Protein AF-A0A0G4LCK2-F1 (afdb_monomer)

InterPro domains:
  IPR059073 tRNA (guanine(10)-N(2))-methyltransferase TRMT11, N-terminal domain [PF25904] (1-112)

Structure (mmCIF, N/CA/C/O backbone):
data_AF-A0A0G4LCK2-F1
#
_entry.id   AF-A0A0G4LCK2-F1
#
loop_
_atom_site.group_PDB
_atom_site.id
_atom_site.type_symbol
_atom_site.label_atom_id
_atom_site.label_alt_id
_atom_site.label_comp_id
_atom_site.label_asym_id
_atom_site.label_entity_id
_atom_site.label_seq_id
_atom_site.pdbx_PDB_ins_code
_atom_site.Cartn_x
_atom_site.Cartn_y
_atom_site.Cartn_z
_atom_site.occupancy
_atom_site.B_iso_or_equiv
_atom_site.auth_seq_id
_atom_site.auth_comp_id
_atom_site.auth_asym_id
_atom_site.auth_atom_id
_atom_site.pdbx_PDB_model_num
ATOM 1 N N . GLN A 1 1 ? -8.418 3.315 2.154 1.00 78.50 1 GLN A N 1
ATOM 2 C CA . GLN A 1 1 ? -6.995 3.588 2.446 1.00 78.50 1 GLN A CA 1
ATOM 3 C C . GLN A 1 1 ? -6.447 2.393 3.201 1.00 78.50 1 GLN A C 1
ATOM 5 O O . GLN A 1 1 ? -7.246 1.631 3.726 1.00 78.50 1 GLN A O 1
ATOM 10 N N . SER A 1 2 ? -5.140 2.182 3.209 1.00 92.06 2 SER A N 1
ATOM 11 C CA . SER A 1 2 ? -4.508 1.011 3.826 1.00 92.06 2 SER A CA 1
ATOM 12 C C . SER A 1 2 ? -3.107 1.378 4.283 1.00 92.06 2 SER A C 1
ATOM 14 O O . SER A 1 2 ? -2.428 2.145 3.602 1.00 92.06 2 SER A O 1
ATOM 16 N N . ILE A 1 3 ? -2.686 0.813 5.404 1.00 95.00 3 ILE A N 1
ATOM 17 C CA . ILE A 1 3 ? -1.367 1.001 5.994 1.00 95.00 3 ILE A CA 1
ATOM 18 C C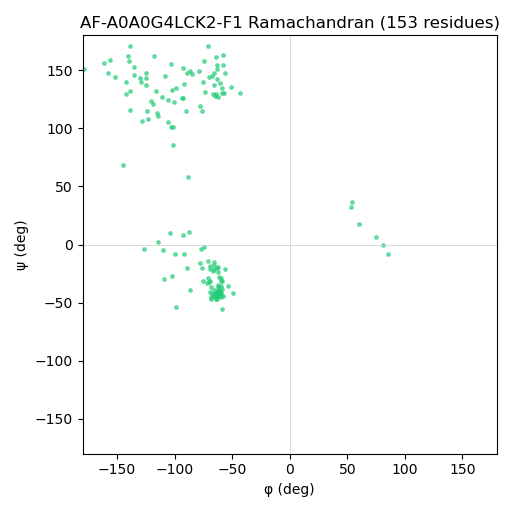 . ILE A 1 3 ? -0.505 -0.195 5.603 1.00 95.00 3 ILE A C 1
ATOM 20 O O . ILE A 1 3 ? -0.952 -1.342 5.677 1.00 95.00 3 ILE A O 1
ATOM 24 N N . HIS A 1 4 ? 0.720 0.091 5.178 1.00 97.44 4 HIS A N 1
ATOM 25 C CA . HIS A 1 4 ? 1.704 -0.913 4.805 1.00 97.44 4 HIS A CA 1
ATOM 26 C C . HIS A 1 4 ? 3.024 -0.630 5.519 1.00 97.44 4 HIS A C 1
ATOM 28 O O . HIS A 1 4 ? 3.413 0.527 5.681 1.00 97.44 4 HIS A O 1
ATOM 34 N N . GLU A 1 5 ? 3.715 -1.689 5.916 1.00 97.12 5 GLU A N 1
ATOM 35 C CA . GLU A 1 5 ? 5.123 -1.645 6.281 1.00 97.12 5 GLU A CA 1
ATOM 36 C C . GLU A 1 5 ? 5.958 -1.503 5.007 1.00 97.12 5 GLU A C 1
ATOM 38 O O . GLU A 1 5 ? 5.748 -2.241 4.042 1.00 97.12 5 GLU A O 1
ATOM 43 N N . LEU A 1 6 ? 6.905 -0.565 4.991 1.00 97.75 6 LEU A N 1
ATOM 44 C CA . LEU A 1 6 ? 7.755 -0.326 3.829 1.00 97.75 6 LEU A CA 1
ATOM 45 C C . LEU A 1 6 ? 8.838 -1.404 3.719 1.00 97.75 6 LEU A C 1
ATOM 47 O O . LEU A 1 6 ? 9.743 -1.467 4.548 1.00 97.75 6 LEU A O 1
ATOM 51 N N . TRP A 1 7 ? 8.768 -2.204 2.659 1.00 97.75 7 TRP A N 1
ATOM 52 C CA . TRP A 1 7 ? 9.726 -3.271 2.370 1.00 97.75 7 TRP A CA 1
ATOM 53 C C . TRP A 1 7 ? 10.733 -2.900 1.289 1.00 97.75 7 TRP A C 1
ATOM 55 O O . TRP A 1 7 ? 11.850 -3.403 1.299 1.00 97.75 7 TRP A O 1
ATOM 65 N N . GLY A 1 8 ? 10.363 -2.005 0.379 1.00 97.94 8 GLY A N 1
ATOM 66 C CA . GLY A 1 8 ? 11.252 -1.531 -0.671 1.00 97.94 8 GLY A CA 1
ATOM 67 C C . GLY A 1 8 ? 10.821 -0.182 -1.212 1.00 97.94 8 GLY A C 1
ATOM 68 O O . GLY A 1 8 ? 9.622 0.096 -1.282 1.00 97.94 8 GLY A O 1
ATOM 69 N N . TYR A 1 9 ? 11.788 0.633 -1.620 1.00 98.31 9 TYR A N 1
ATOM 70 C CA . TYR A 1 9 ? 11.554 1.913 -2.280 1.00 98.31 9 TYR A CA 1
ATOM 71 C C . TYR A 1 9 ? 12.582 2.158 -3.385 1.00 98.31 9 TYR A C 1
ATOM 73 O O . TYR A 1 9 ? 13.782 2.101 -3.137 1.00 98.31 9 TYR A O 1
ATOM 81 N N . ALA A 1 10 ? 12.111 2.501 -4.585 1.00 98.25 10 ALA A N 1
ATOM 82 C CA . ALA A 1 10 ? 12.970 2.962 -5.672 1.00 98.25 10 ALA A CA 1
ATOM 83 C C . ALA A 1 10 ? 12.457 4.292 -6.244 1.00 98.25 10 ALA A C 1
ATOM 85 O O . ALA A 1 10 ? 11.458 4.299 -6.971 1.00 98.25 10 ALA A O 1
ATOM 86 N N . PRO A 1 11 ? 13.125 5.426 -5.954 1.00 97.19 11 PRO A N 1
ATOM 87 C CA . PRO A 1 11 ? 12.768 6.730 -6.517 1.00 97.19 11 PRO A CA 1
ATOM 88 C C . PRO A 1 11 ? 13.103 6.864 -8.008 1.00 97.19 11 PRO A C 1
ATOM 90 O O . PRO A 1 11 ? 12.660 7.815 -8.638 1.00 97.19 11 PRO A O 1
ATOM 93 N N . SER A 1 12 ? 13.905 5.954 -8.561 1.00 96.56 12 SER A N 1
ATOM 94 C CA . SER A 1 12 ? 14.244 5.899 -9.987 1.00 96.56 12 SER A CA 1
ATOM 95 C C . SER A 1 12 ? 13.114 5.338 -10.850 1.00 96.56 12 SER A C 1
ATOM 97 O O . SER A 1 12 ? 13.119 5.533 -12.063 1.00 96.56 12 SER A O 1
ATOM 99 N N . GLY A 1 13 ? 12.175 4.604 -10.240 1.00 96.12 13 GLY A N 1
ATOM 100 C CA . GLY A 1 13 ? 11.156 3.850 -10.964 1.00 96.12 13 GLY A CA 1
ATOM 101 C C . GLY A 1 13 ? 11.662 2.567 -11.627 1.00 96.12 13 GLY A C 1
ATOM 102 O O . GLY A 1 13 ? 10.903 1.931 -12.355 1.00 96.12 13 GLY A O 1
ATOM 103 N N . LEU A 1 14 ? 12.917 2.174 -11.388 1.00 97.12 14 LEU A N 1
ATOM 104 C CA . LEU A 1 14 ? 13.515 0.976 -11.970 1.00 97.12 14 LEU A CA 1
ATOM 105 C C . LEU A 1 14 ? 13.331 -0.241 -11.060 1.00 97.12 14 LEU A C 1
ATOM 107 O O . LEU A 1 14 ? 13.511 -0.173 -9.842 1.00 97.12 14 LEU A O 1
ATOM 111 N N . TYR A 1 15 ? 12.998 -1.381 -11.669 1.00 96.62 15 TYR A N 1
ATOM 112 C CA . TYR A 1 15 ? 12.757 -2.618 -10.926 1.00 96.62 15 TYR A CA 1
ATOM 113 C C . TYR A 1 15 ? 14.024 -3.217 -10.306 1.00 96.62 15 TYR A C 1
ATOM 115 O O . TYR A 1 15 ? 13.972 -3.805 -9.230 1.00 96.62 15 TYR A O 1
ATOM 123 N N . GLU A 1 16 ? 15.180 -3.026 -10.935 1.00 97.31 16 GLU A N 1
ATOM 124 C CA . GLU A 1 16 ? 16.467 -3.439 -10.368 1.00 97.31 16 GLU A CA 1
ATOM 125 C C . GLU A 1 16 ? 16.762 -2.749 -9.028 1.00 97.31 16 GLU A C 1
ATOM 127 O O . GLU A 1 16 ? 17.153 -3.412 -8.064 1.00 97.31 16 GLU A O 1
ATOM 132 N N . ASP A 1 17 ? 16.463 -1.452 -8.930 1.00 97.81 17 ASP A N 1
ATOM 133 C CA . ASP A 1 17 ? 16.729 -0.653 -7.735 1.00 97.81 17 ASP A CA 1
ATOM 134 C C . ASP A 1 17 ? 15.832 -1.065 -6.566 1.00 97.81 17 ASP A C 1
ATOM 136 O O . ASP A 1 17 ? 16.302 -1.193 -5.434 1.00 97.81 17 ASP A O 1
ATOM 140 N N . ILE A 1 18 ? 14.546 -1.341 -6.821 1.00 98.00 18 ILE A N 1
ATOM 141 C CA . ILE A 1 18 ? 13.654 -1.823 -5.757 1.00 98.00 18 ILE A CA 1
ATOM 142 C C . ILE A 1 18 ? 14.055 -3.227 -5.308 1.00 98.00 18 ILE A C 1
ATOM 144 O O . ILE A 1 18 ? 13.997 -3.518 -4.117 1.00 98.00 18 ILE A O 1
ATOM 148 N N . HIS A 1 19 ? 14.506 -4.095 -6.217 1.00 98.12 19 HIS A N 1
ATOM 149 C CA . HIS A 1 19 ? 14.987 -5.419 -5.832 1.00 98.12 19 HIS A CA 1
ATOM 150 C C . HIS A 1 19 ? 16.228 -5.340 -4.938 1.00 98.12 19 HIS A C 1
ATOM 152 O O . HIS A 1 19 ? 16.323 -6.087 -3.959 1.00 98.12 19 HIS A O 1
ATOM 158 N N . ALA A 1 20 ? 17.146 -4.417 -5.236 1.00 98.12 20 ALA A N 1
ATOM 159 C CA . ALA A 1 20 ? 18.309 -4.150 -4.399 1.00 98.12 20 ALA A CA 1
ATOM 160 C C . ALA A 1 20 ? 17.911 -3.604 -3.013 1.00 98.12 20 ALA A C 1
ATOM 162 O O . ALA A 1 20 ? 18.378 -4.132 -2.001 1.00 98.12 20 ALA A O 1
ATOM 163 N N . ASP A 1 21 ? 17.005 -2.618 -2.949 1.00 98.25 21 ASP A N 1
ATOM 164 C CA . ASP A 1 21 ? 16.546 -2.042 -1.673 1.00 98.25 21 ASP A CA 1
ATOM 165 C C . ASP A 1 21 ? 15.793 -3.071 -0.815 1.00 98.25 21 ASP A C 1
ATOM 167 O O . ASP A 1 21 ? 16.047 -3.169 0.383 1.00 98.25 21 ASP A O 1
ATOM 171 N N . VAL A 1 22 ? 14.931 -3.901 -1.418 1.00 98.12 22 VAL A N 1
ATOM 172 C CA . VAL A 1 22 ? 14.189 -4.954 -0.697 1.00 98.12 22 VAL A CA 1
ATOM 173 C C . VAL A 1 22 ? 15.137 -5.943 -0.027 1.00 98.12 22 VAL A C 1
ATOM 175 O O . VAL A 1 22 ? 14.938 -6.271 1.146 1.00 98.12 22 VAL A O 1
ATOM 178 N N . ARG A 1 23 ? 16.175 -6.397 -0.744 1.00 97.31 23 ARG A N 1
ATOM 179 C CA . ARG A 1 23 ? 17.217 -7.268 -0.176 1.00 97.31 23 ARG A CA 1
ATOM 180 C C . ARG A 1 23 ? 17.901 -6.586 1.001 1.00 97.31 23 ARG A C 1
ATOM 182 O O . ARG A 1 23 ? 17.862 -7.101 2.111 1.00 97.31 23 ARG A O 1
ATOM 189 N N . ALA A 1 24 ? 18.433 -5.386 0.778 1.00 97.12 24 ALA A N 1
ATOM 190 C CA . ALA A 1 24 ? 19.181 -4.660 1.797 1.00 97.12 24 ALA A CA 1
ATOM 191 C C . ALA A 1 24 ? 18.349 -4.359 3.059 1.00 97.12 24 ALA A C 1
ATOM 193 O O . ALA A 1 24 ? 18.877 -4.383 4.170 1.00 97.12 24 ALA A O 1
ATOM 194 N N . ARG A 1 25 ? 17.052 -4.073 2.898 1.00 95.81 25 ARG A N 1
ATOM 195 C CA . ARG A 1 25 ? 16.164 -3.634 3.982 1.00 95.81 25 ARG A CA 1
ATOM 196 C C . ARG A 1 25 ? 15.531 -4.779 4.762 1.00 95.81 25 ARG A C 1
ATOM 198 O O . ARG A 1 25 ? 15.347 -4.648 5.969 1.00 95.81 25 ARG A O 1
ATOM 205 N N . THR A 1 26 ? 15.126 -5.851 4.081 1.00 96.62 26 THR A N 1
ATOM 206 C CA . THR A 1 26 ? 14.178 -6.826 4.654 1.00 96.62 26 THR A CA 1
ATOM 207 C C . THR A 1 26 ? 14.641 -8.270 4.628 1.00 96.62 26 THR A C 1
ATOM 209 O O . THR A 1 26 ? 13.949 -9.099 5.206 1.00 96.62 26 THR A O 1
ATOM 212 N N . GLU A 1 27 ? 15.800 -8.588 4.045 1.00 95.25 27 GLU A N 1
ATOM 213 C CA . GLU A 1 27 ? 16.331 -9.961 4.032 1.00 95.25 27 GLU A CA 1
ATOM 214 C C . GLU A 1 27 ? 16.333 -10.643 5.417 1.00 95.25 27 GLU A C 1
ATOM 216 O O . GLU A 1 27 ? 15.861 -11.779 5.507 1.00 95.25 27 GLU A O 1
ATOM 221 N N . PRO A 1 28 ? 16.701 -9.965 6.529 1.00 95.38 28 PRO A N 1
ATOM 222 C CA . PRO A 1 28 ? 16.617 -10.564 7.865 1.00 95.38 28 PRO A CA 1
ATOM 223 C C . PRO A 1 28 ? 15.197 -10.938 8.322 1.00 95.38 28 PRO A C 1
ATOM 225 O O . PRO A 1 28 ? 15.039 -11.720 9.256 1.00 95.38 28 PRO A O 1
ATOM 228 N N . LEU A 1 29 ? 14.160 -10.364 7.706 1.00 94.25 29 LEU A N 1
ATOM 229 C CA . LEU A 1 29 ? 12.757 -10.589 8.060 1.00 94.25 29 LEU A CA 1
ATOM 230 C C . LEU A 1 29 ? 12.140 -11.765 7.296 1.00 94.25 29 LEU A C 1
ATOM 232 O O . LEU A 1 29 ? 11.126 -12.301 7.737 1.00 94.25 29 LEU A O 1
ATOM 236 N N . TRP A 1 30 ? 12.711 -12.180 6.161 1.00 94.56 30 TRP A N 1
ATOM 237 C CA . TRP A 1 30 ? 12.058 -13.137 5.257 1.00 94.56 30 TRP A CA 1
ATOM 238 C C . TRP A 1 30 ? 11.816 -14.500 5.900 1.00 94.56 30 TRP A C 1
ATOM 240 O O . TRP A 1 30 ? 10.777 -15.112 5.656 1.00 94.56 30 TRP A O 1
ATOM 250 N N . SER A 1 31 ? 12.718 -14.952 6.778 1.00 93.12 31 SER A N 1
ATOM 251 C CA . SER A 1 31 ? 12.550 -16.211 7.512 1.00 93.12 31 SER A CA 1
ATOM 252 C C . SER A 1 31 ? 11.289 -16.228 8.376 1.00 93.12 31 SER A C 1
ATOM 254 O O . SER A 1 31 ? 10.676 -17.281 8.530 1.00 93.12 31 SER A O 1
ATOM 256 N N . SER A 1 32 ? 10.870 -15.071 8.898 1.00 94.19 32 SER A N 1
ATOM 257 C CA . SER A 1 32 ? 9.663 -14.939 9.724 1.00 94.19 32 SER A CA 1
ATOM 258 C C . SER A 1 32 ? 8.373 -15.143 8.930 1.00 94.19 32 SER A C 1
ATOM 260 O O . SER A 1 32 ? 7.349 -15.477 9.516 1.00 94.19 32 SER A O 1
ATOM 262 N N . TYR A 1 33 ? 8.428 -14.972 7.607 1.00 93.81 33 TYR A N 1
ATOM 263 C CA . TYR A 1 33 ? 7.278 -15.077 6.705 1.00 93.81 33 TYR A CA 1
ATOM 264 C C . TYR A 1 33 ? 7.391 -16.249 5.726 1.00 93.81 33 TYR A C 1
ATOM 266 O O . TYR A 1 33 ? 6.515 -16.444 4.887 1.00 93.81 33 TYR A O 1
ATOM 274 N N . ALA A 1 34 ? 8.456 -17.050 5.826 1.00 91.62 34 ALA A N 1
ATOM 275 C CA . ALA A 1 34 ? 8.797 -18.058 4.829 1.00 91.62 34 ALA A CA 1
ATOM 276 C C . ALA A 1 34 ? 7.693 -19.105 4.615 1.00 91.62 34 ALA A C 1
ATOM 278 O O . ALA A 1 34 ? 7.549 -19.601 3.503 1.00 91.62 34 ALA A O 1
ATOM 279 N N . THR A 1 35 ? 6.908 -19.446 5.641 1.00 94.75 35 THR A N 1
ATOM 280 C CA . THR A 1 35 ? 5.860 -20.483 5.570 1.00 94.75 35 THR A CA 1
ATOM 281 C C . THR A 1 35 ? 4.432 -19.936 5.624 1.00 94.75 35 THR A C 1
ATOM 283 O O . THR A 1 35 ? 3.487 -20.708 5.454 1.00 94.75 35 THR A O 1
ATOM 286 N N . CYS A 1 36 ? 4.260 -18.628 5.828 1.00 95.88 36 CYS A N 1
ATOM 287 C CA . CYS A 1 36 ? 2.954 -17.973 5.872 1.00 95.88 36 CYS A CA 1
ATOM 288 C C . CYS A 1 36 ? 2.245 -18.087 4.523 1.00 95.88 36 CYS A C 1
ATOM 290 O O . CYS A 1 36 ? 2.877 -17.968 3.471 1.00 95.88 36 CYS A O 1
ATOM 292 N N . SER A 1 37 ? 0.925 -18.275 4.530 1.00 97.44 37 SER A N 1
ATOM 293 C CA . SER A 1 37 ? 0.169 -18.136 3.291 1.00 97.44 37 SER A CA 1
ATOM 294 C C . SER A 1 37 ? 0.218 -16.685 2.821 1.00 97.44 37 SER A C 1
ATOM 296 O O . SER A 1 37 ? 0.106 -15.757 3.624 1.00 97.44 37 SER A O 1
ATOM 298 N N . PHE A 1 38 ? 0.413 -16.469 1.523 1.00 97.44 38 PHE A N 1
ATOM 299 C CA . PHE A 1 38 ? 0.636 -15.122 1.013 1.00 97.44 38 PHE A CA 1
ATOM 300 C C . PHE A 1 38 ? -0.065 -14.863 -0.313 1.00 97.44 38 PHE A C 1
ATOM 302 O O . PHE A 1 38 ? -0.439 -15.779 -1.050 1.00 97.44 38 PHE A O 1
ATOM 309 N N . LYS A 1 39 ? -0.214 -13.580 -0.637 1.00 97.00 39 LYS A N 1
ATOM 310 C CA . LYS A 1 39 ? -0.504 -13.128 -1.999 1.00 97.00 39 LYS A CA 1
ATOM 311 C C . LYS A 1 39 ? 0.277 -11.870 -2.325 1.00 97.00 39 LYS A C 1
ATOM 313 O O . LYS A 1 39 ? 0.630 -11.095 -1.436 1.00 97.00 39 LYS A O 1
ATOM 318 N N . PHE A 1 40 ? 0.458 -11.647 -3.619 1.00 97.19 40 PHE A N 1
ATOM 319 C CA . PHE A 1 40 ? 0.938 -10.382 -4.145 1.00 97.19 40 PHE A CA 1
ATOM 320 C C . PHE A 1 40 ? -0.181 -9.629 -4.858 1.00 97.19 40 PHE A C 1
ATOM 322 O O . PHE A 1 40 ? -1.040 -10.222 -5.514 1.00 97.19 40 PHE A O 1
ATOM 329 N N . ILE A 1 41 ? -0.149 -8.308 -4.737 1.00 96.75 41 ILE A N 1
ATOM 330 C CA . ILE A 1 41 ? -1.018 -7.373 -5.442 1.00 96.75 41 ILE A CA 1
ATOM 331 C C . ILE A 1 41 ? -0.130 -6.372 -6.177 1.00 96.75 41 ILE A C 1
ATOM 333 O O . ILE A 1 41 ? 0.907 -5.960 -5.668 1.00 96.75 41 ILE A O 1
ATOM 337 N N . VAL A 1 42 ? -0.551 -5.968 -7.373 1.00 97.62 42 VAL A N 1
ATOM 338 C CA . VAL A 1 42 ? 0.084 -4.884 -8.127 1.00 97.62 42 VAL A CA 1
ATOM 339 C C . VAL A 1 42 ? -0.913 -3.741 -8.250 1.00 97.62 42 VAL A C 1
ATOM 341 O O . VAL A 1 42 ? -1.937 -3.883 -8.933 1.00 97.62 42 VAL A O 1
ATOM 344 N N . ASP A 1 43 ? -0.598 -2.625 -7.600 1.00 96.94 43 ASP A N 1
ATOM 345 C CA . ASP A 1 43 ? -1.327 -1.364 -7.680 1.00 96.94 43 ASP A CA 1
ATOM 346 C C . ASP A 1 43 ? -0.551 -0.388 -8.573 1.00 96.94 43 ASP A C 1
ATOM 348 O O . ASP A 1 43 ? 0.458 0.189 -8.172 1.00 96.94 43 ASP A O 1
ATOM 352 N N . ALA A 1 44 ? -1.002 -0.257 -9.820 1.00 96.12 44 ALA A N 1
ATOM 353 C CA . ALA A 1 44 ? -0.368 0.579 -10.830 1.00 96.12 44 ALA A CA 1
ATOM 354 C C . ALA A 1 44 ? -1.134 1.900 -10.972 1.00 96.12 44 ALA A C 1
ATOM 356 O O . ALA A 1 44 ? -2.023 2.035 -11.816 1.00 96.12 44 ALA A O 1
ATOM 357 N N . PHE A 1 45 ? -0.816 2.880 -10.128 1.00 95.38 45 PHE A N 1
ATOM 358 C CA . PHE A 1 45 ? -1.505 4.166 -10.117 1.00 95.38 45 PHE A CA 1
ATOM 359 C C . PHE A 1 45 ? -1.288 4.909 -11.439 1.00 95.38 45 PHE A C 1
ATOM 361 O O . PHE A 1 45 ? -0.157 5.049 -11.888 1.00 95.38 45 PHE A O 1
ATOM 368 N N . GLN A 1 46 ? -2.374 5.388 -12.059 1.00 93.69 46 GLN A N 1
ATOM 369 C CA . GLN A 1 46 ? -2.391 6.033 -13.388 1.00 93.69 46 GLN A CA 1
ATOM 370 C C . GLN A 1 46 ? -1.897 5.166 -14.554 1.00 93.69 46 GLN A C 1
ATOM 372 O O . GLN A 1 46 ? -1.621 5.670 -15.645 1.00 93.69 46 GLN A O 1
ATOM 377 N N . HIS A 1 47 ? -1.843 3.852 -14.359 1.00 93.06 47 HIS A N 1
ATOM 378 C CA . HIS A 1 47 ? -1.471 2.910 -15.397 1.00 93.06 47 HIS A CA 1
ATOM 379 C C . HIS A 1 47 ? -2.358 1.667 -15.347 1.00 93.06 47 HIS A C 1
ATOM 381 O O . HIS A 1 47 ? -3.188 1.479 -14.460 1.00 93.06 47 HIS A O 1
ATOM 387 N N . THR A 1 48 ? -2.251 0.813 -16.356 1.00 91.38 48 THR A N 1
ATOM 388 C CA . THR A 1 48 ? -2.960 -0.463 -16.374 1.00 91.38 48 THR A CA 1
ATOM 389 C C . THR A 1 48 ? -2.019 -1.511 -16.915 1.00 91.38 48 THR A C 1
ATOM 391 O O . THR A 1 48 ? -1.614 -1.446 -18.068 1.00 91.38 48 THR A O 1
ATOM 394 N N . ARG A 1 49 ? -1.696 -2.480 -16.062 1.00 92.94 49 ARG A N 1
ATOM 395 C CA . ARG A 1 49 ? -0.994 -3.699 -16.451 1.00 92.94 49 ARG A CA 1
ATOM 396 C C . ARG A 1 49 ? -1.998 -4.746 -16.922 1.00 92.94 49 ARG A C 1
ATOM 398 O O . ARG A 1 49 ? -3.126 -4.805 -16.421 1.00 92.94 49 ARG A O 1
ATOM 405 N N . THR A 1 50 ? -1.585 -5.595 -17.845 1.00 95.56 50 THR A N 1
ATOM 406 C CA . THR A 1 50 ? -2.262 -6.854 -18.172 1.00 95.56 50 THR A CA 1
ATOM 407 C C . THR A 1 50 ? -2.081 -7.872 -17.041 1.00 95.56 50 THR A C 1
ATOM 409 O O . THR A 1 50 ? -1.336 -7.639 -16.086 1.00 95.56 50 THR A O 1
ATOM 412 N N . MET A 1 51 ? -2.794 -9.000 -17.100 1.00 94.62 51 MET A N 1
ATOM 413 C CA . MET A 1 51 ? -2.600 -10.070 -16.115 1.00 94.62 51 MET A CA 1
ATOM 414 C C . MET A 1 51 ? -1.202 -10.690 -16.236 1.00 94.62 51 MET A C 1
ATOM 416 O O . MET A 1 51 ? -0.535 -10.880 -15.224 1.00 94.62 51 MET A O 1
ATOM 420 N N . ASP A 1 52 ? -0.736 -10.930 -17.462 1.00 97.00 52 ASP A N 1
ATOM 421 C CA . ASP A 1 52 ? 0.569 -11.547 -17.711 1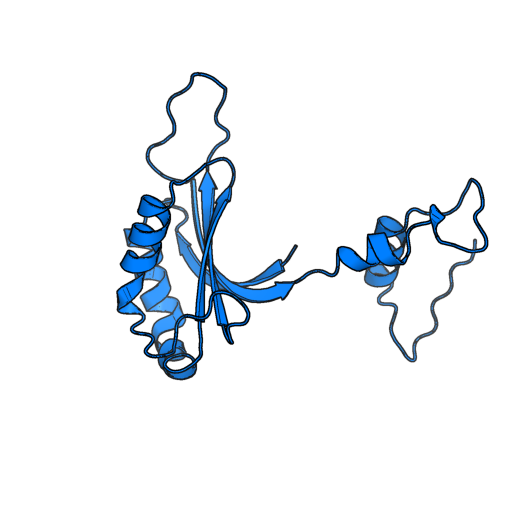.00 97.00 52 ASP A CA 1
ATOM 422 C C . ASP A 1 52 ? 1.715 -10.672 -17.196 1.00 97.00 52 ASP A C 1
ATOM 424 O O . ASP A 1 52 ? 2.602 -11.168 -16.504 1.00 97.00 52 ASP A O 1
ATOM 428 N N . GLU A 1 53 ? 1.658 -9.356 -17.431 1.00 95.38 53 GLU A N 1
ATOM 429 C CA . GLU A 1 53 ? 2.640 -8.414 -16.878 1.00 95.38 53 GLU A CA 1
ATOM 430 C C . GLU A 1 53 ? 2.630 -8.410 -15.347 1.00 95.38 53 GLU A C 1
ATOM 432 O O . GLU A 1 53 ? 3.691 -8.372 -14.727 1.00 95.38 53 GLU A O 1
ATOM 437 N N . ARG A 1 54 ? 1.447 -8.483 -14.717 1.00 96.31 54 ARG A N 1
ATOM 438 C CA . ARG A 1 54 ? 1.352 -8.584 -13.253 1.00 96.31 54 ARG A CA 1
ATOM 439 C C . ARG A 1 54 ? 2.016 -9.855 -12.741 1.00 96.31 54 ARG A C 1
ATOM 441 O O . ARG A 1 54 ? 2.745 -9.794 -11.759 1.00 96.31 54 ARG A O 1
ATOM 448 N N . VAL A 1 55 ? 1.783 -10.991 -13.394 1.00 95.94 55 VAL A N 1
ATOM 449 C CA . VAL A 1 55 ? 2.385 -12.274 -13.004 1.00 95.94 55 VAL A CA 1
ATOM 450 C C . VAL A 1 55 ? 3.902 -12.242 -13.182 1.00 95.94 55 VAL A C 1
ATOM 452 O O . VAL A 1 55 ? 4.626 -12.640 -12.274 1.00 95.94 55 VAL A O 1
ATOM 455 N N . GLN A 1 56 ? 4.396 -11.731 -14.312 1.00 96.81 56 GLN A N 1
ATOM 456 C CA . GLN A 1 56 ? 5.833 -11.569 -14.558 1.00 96.81 56 GLN A CA 1
ATOM 457 C C . GLN A 1 56 ? 6.491 -10.693 -13.495 1.00 96.81 56 GLN A C 1
ATOM 459 O O . GLN A 1 56 ? 7.539 -11.049 -12.959 1.00 96.81 56 GLN A O 1
ATOM 464 N N . LEU A 1 57 ? 5.835 -9.586 -13.157 1.00 96.38 57 LEU A N 1
ATOM 465 C CA . LEU A 1 57 ? 6.290 -8.680 -12.124 1.00 96.38 57 LEU A CA 1
ATOM 466 C C . LEU A 1 57 ? 6.327 -9.354 -10.747 1.00 96.38 57 LEU A C 1
ATOM 468 O O . LEU A 1 57 ? 7.325 -9.269 -10.048 1.00 96.38 57 LEU A O 1
ATOM 472 N N . ILE A 1 58 ? 5.278 -10.076 -10.360 1.00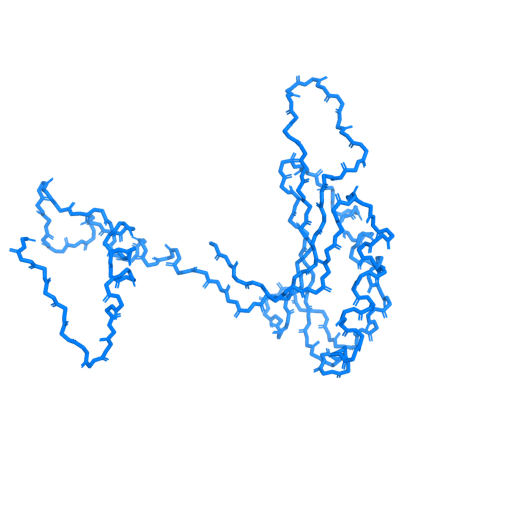 96.19 58 ILE A N 1
ATOM 473 C CA . ILE A 1 58 ? 5.267 -10.819 -9.091 1.00 96.19 58 ILE A CA 1
ATOM 474 C C . ILE A 1 58 ? 6.406 -11.850 -9.060 1.00 96.19 58 ILE A C 1
ATOM 476 O O . ILE A 1 58 ? 7.123 -11.957 -8.066 1.00 96.19 58 ILE A O 1
ATOM 480 N N . ASN A 1 59 ? 6.627 -12.559 -10.167 1.00 96.38 59 ASN A N 1
ATOM 481 C CA . ASN A 1 59 ? 7.687 -13.560 -10.279 1.00 96.38 59 ASN A CA 1
ATOM 482 C C . ASN A 1 59 ? 9.102 -12.961 -10.229 1.00 96.38 59 ASN A C 1
ATOM 484 O O . ASN A 1 59 ? 10.041 -13.668 -9.848 1.00 96.38 59 ASN A O 1
ATOM 488 N N . SER A 1 60 ? 9.287 -11.673 -10.546 1.00 97.25 60 SER A N 1
ATOM 489 C CA . SER A 1 60 ? 10.595 -11.019 -10.399 1.00 97.25 60 SER A CA 1
ATOM 490 C C . SER A 1 60 ? 11.033 -10.914 -8.929 1.00 97.25 60 SER A C 1
ATOM 492 O O . SER A 1 60 ? 12.229 -10.872 -8.647 1.00 97.25 60 SER A O 1
ATOM 494 N N . PHE A 1 61 ? 10.089 -10.995 -7.981 1.00 96.69 61 PHE A N 1
ATOM 495 C CA . PHE A 1 61 ? 10.343 -11.076 -6.535 1.00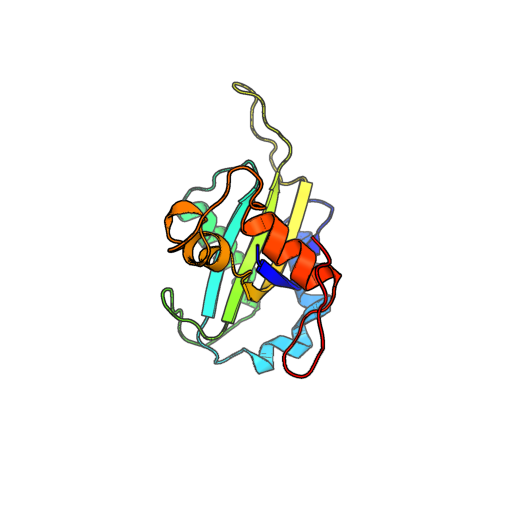 96.69 61 PHE A CA 1
ATOM 496 C C . PHE A 1 61 ? 10.549 -12.511 -6.013 1.00 96.69 61 PHE A C 1
ATOM 498 O O . PHE A 1 61 ? 10.612 -12.725 -4.804 1.00 96.69 61 PHE A O 1
ATOM 505 N N . SER A 1 62 ? 10.700 -13.510 -6.890 1.00 94.56 62 SER A N 1
ATOM 506 C CA . SER A 1 62 ? 10.886 -14.926 -6.508 1.00 94.56 62 SER A CA 1
ATOM 507 C C . SER A 1 62 ? 12.073 -15.186 -5.573 1.00 94.56 62 SER A C 1
ATOM 509 O O . SER A 1 62 ? 12.083 -16.177 -4.845 1.00 94.56 62 SER A O 1
ATOM 511 N N . TYR A 1 63 ? 13.045 -14.274 -5.524 1.00 95.38 63 TYR A N 1
ATOM 512 C CA . TYR A 1 63 ? 14.176 -14.345 -4.603 1.00 95.38 63 TYR A CA 1
ATOM 513 C C . TYR A 1 63 ? 13.809 -14.204 -3.120 1.00 95.38 63 TYR A C 1
ATOM 515 O O . TYR A 1 63 ? 14.647 -14.522 -2.283 1.00 95.38 63 TYR A O 1
ATOM 523 N N . LEU A 1 64 ? 12.596 -13.741 -2.791 1.00 94.38 64 LEU A N 1
ATOM 524 C CA . LEU A 1 64 ? 12.065 -13.784 -1.422 1.00 94.38 64 LEU A CA 1
ATOM 525 C C . LEU A 1 64 ? 11.925 -15.230 -0.920 1.00 94.38 64 LEU A C 1
ATOM 527 O O . LEU A 1 64 ? 11.934 -15.471 0.284 1.00 94.38 64 LEU A O 1
ATOM 531 N N . ALA A 1 65 ? 11.807 -16.187 -1.851 1.00 92.75 65 ALA A N 1
ATOM 532 C CA . ALA A 1 65 ? 11.799 -17.623 -1.597 1.00 92.75 65 ALA A CA 1
ATOM 533 C C . ALA A 1 65 ? 10.766 -18.081 -0.549 1.00 92.75 65 ALA A C 1
ATOM 535 O O . ALA A 1 65 ? 10.989 -19.067 0.156 1.00 92.75 65 ALA A O 1
ATOM 536 N N . PHE A 1 66 ? 9.618 -17.401 -0.464 1.00 94.69 66 PHE A N 1
ATOM 537 C CA . PHE A 1 66 ? 8.508 -17.829 0.384 1.00 94.69 66 PHE A CA 1
ATOM 538 C C . PHE A 1 66 ? 7.977 -19.193 -0.079 1.00 94.69 66 PHE A C 1
ATOM 540 O O . PHE A 1 66 ? 7.664 -19.394 -1.250 1.00 94.69 66 PHE A O 1
ATOM 547 N N . GLN A 1 67 ? 7.898 -20.130 0.862 1.00 94.19 67 GLN A N 1
ATOM 548 C CA . GLN A 1 67 ? 7.464 -21.519 0.684 1.00 94.19 67 GLN A CA 1
ATOM 549 C C . GLN A 1 67 ? 6.009 -21.746 1.110 1.00 94.19 67 GLN A C 1
ATOM 551 O O . GLN A 1 67 ? 5.462 -22.831 0.914 1.00 94.19 67 GLN A O 1
ATOM 556 N N . GLY A 1 68 ? 5.383 -20.749 1.734 1.00 93.81 68 GLY A N 1
ATOM 557 C CA . GLY A 1 68 ? 3.979 -20.815 2.106 1.00 93.81 68 GLY A CA 1
ATOM 558 C C . GLY A 1 68 ? 3.051 -20.906 0.894 1.00 93.81 68 GLY A C 1
ATOM 559 O O . GLY A 1 68 ? 3.416 -20.607 -0.243 1.00 93.81 68 GLY A O 1
ATOM 560 N N . ARG A 1 69 ? 1.815 -21.351 1.127 1.00 96.31 69 ARG A N 1
ATOM 561 C CA . ARG A 1 69 ? 0.833 -21.500 0.046 1.00 96.31 69 ARG A CA 1
ATOM 562 C C . ARG A 1 69 ? 0.374 -20.133 -0.475 1.00 96.31 69 ARG A C 1
ATOM 564 O O . ARG A 1 69 ? 0.153 -19.213 0.309 1.00 96.31 69 ARG A O 1
ATOM 571 N N . ILE A 1 70 ? 0.121 -20.028 -1.776 1.00 95.94 70 ILE A N 1
ATOM 572 C CA . ILE A 1 70 ? -0.514 -18.833 -2.344 1.00 95.94 70 ILE A CA 1
ATOM 573 C C . ILE A 1 70 ? -2.019 -18.888 -2.050 1.00 95.94 70 ILE A C 1
ATOM 575 O O . ILE A 1 70 ? -2.702 -19.813 -2.491 1.00 95.94 70 ILE A O 1
ATOM 579 N N . ASP A 1 71 ? -2.544 -17.904 -1.316 1.00 96.81 71 ASP A N 1
ATOM 580 C CA . ASP A 1 71 ? -3.973 -17.789 -0.994 1.00 96.81 71 ASP A CA 1
ATOM 581 C C . ASP A 1 71 ? -4.531 -16.444 -1.472 1.00 96.81 71 ASP A C 1
ATOM 583 O O . ASP A 1 71 ? -4.270 -15.382 -0.911 1.00 96.81 71 ASP A O 1
ATOM 587 N N . MET A 1 72 ? -5.344 -16.482 -2.527 1.00 94.50 72 MET A N 1
ATOM 588 C CA . MET A 1 72 ? -5.906 -15.267 -3.122 1.00 94.50 72 MET A CA 1
ATOM 589 C C . MET A 1 72 ? -7.085 -14.688 -2.328 1.00 94.50 72 MET A C 1
ATOM 591 O O . MET A 1 72 ? -7.455 -13.529 -2.544 1.00 94.50 72 MET A O 1
ATOM 595 N N . ARG A 1 73 ? -7.685 -15.466 -1.417 1.00 94.75 73 ARG A N 1
ATOM 596 C CA . ARG A 1 73 ? -8.909 -15.088 -0.702 1.00 94.75 73 ARG A CA 1
ATOM 597 C C . ARG A 1 73 ? -8.606 -14.540 0.687 1.00 94.75 73 ARG A C 1
ATOM 599 O O . ARG A 1 73 ? -9.068 -13.445 1.001 1.00 94.75 73 ARG A O 1
ATOM 606 N N . ALA A 1 74 ? -7.861 -15.288 1.493 1.00 94.38 74 ALA A N 1
ATOM 607 C CA . ALA A 1 74 ? -7.582 -14.956 2.889 1.00 94.38 74 ALA A CA 1
ATOM 608 C C . ALA A 1 74 ? -6.158 -15.396 3.282 1.00 94.38 74 ALA A C 1
ATOM 610 O O . ALA A 1 74 ? -6.010 -16.344 4.049 1.00 94.38 74 ALA A O 1
ATOM 611 N N . PRO A 1 75 ? -5.120 -14.747 2.726 1.00 96.94 75 PRO A N 1
ATOM 612 C CA . PRO A 1 75 ? -3.740 -15.030 3.099 1.00 96.94 75 PRO A CA 1
ATOM 613 C C . PRO A 1 75 ? -3.404 -14.454 4.476 1.00 96.94 75 PRO A C 1
ATOM 615 O O . PRO A 1 75 ? -4.010 -13.468 4.901 1.00 96.94 75 PRO A O 1
ATOM 618 N N . ASP A 1 76 ? -2.378 -15.017 5.106 1.00 97.00 76 ASP A N 1
ATOM 619 C CA . ASP A 1 76 ? -1.777 -14.463 6.322 1.00 97.00 76 ASP A CA 1
ATOM 620 C C . ASP A 1 76 ? -1.071 -13.135 6.015 1.00 97.00 76 ASP A C 1
ATOM 622 O O . ASP A 1 76 ? -1.230 -12.160 6.744 1.00 97.00 76 ASP A O 1
ATOM 626 N N . GLU A 1 77 ? -0.345 -13.072 4.893 1.00 97.25 77 GLU A N 1
ATOM 627 C CA . GLU A 1 77 ? 0.401 -11.883 4.478 1.0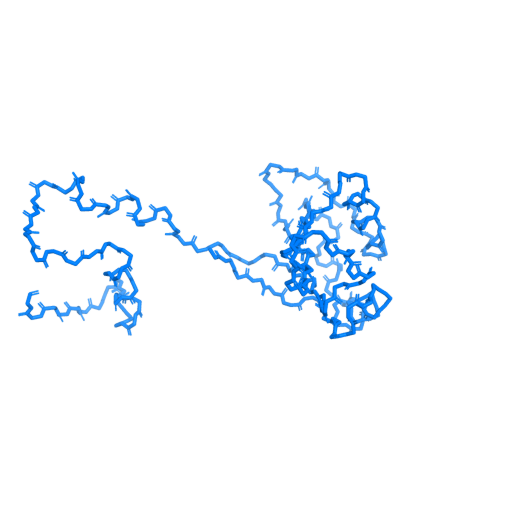0 97.25 77 GLU A CA 1
ATOM 628 C C . GLU A 1 77 ? 0.011 -11.416 3.071 1.00 97.25 77 GLU A C 1
ATOM 630 O O . GLU A 1 77 ? -0.132 -12.191 2.121 1.00 97.25 77 GLU A O 1
ATOM 635 N N . THR A 1 78 ? -0.148 -10.103 2.910 1.00 97.75 78 THR A N 1
ATOM 636 C CA . THR A 1 78 ? -0.372 -9.480 1.599 1.00 97.75 78 THR A CA 1
ATOM 637 C C . THR A 1 78 ? 0.762 -8.522 1.295 1.00 97.75 78 THR A C 1
ATOM 639 O O . THR A 1 78 ? 0.972 -7.551 2.020 1.00 97.75 78 THR A O 1
ATOM 642 N N . PHE A 1 79 ? 1.455 -8.768 0.190 1.00 97.69 79 PHE A N 1
ATOM 643 C CA . PHE A 1 79 ? 2.479 -7.875 -0.333 1.00 97.69 79 PHE A CA 1
ATOM 644 C C . PHE A 1 79 ? 1.910 -7.088 -1.508 1.00 97.69 79 PHE A C 1
ATOM 646 O O . PHE A 1 79 ? 1.291 -7.656 -2.406 1.00 97.69 79 PHE A O 1
ATOM 653 N N . THR A 1 80 ? 2.119 -5.778 -1.518 1.00 98.12 80 THR A N 1
ATOM 654 C CA . THR A 1 80 ? 1.629 -4.895 -2.573 1.00 98.12 80 THR A CA 1
ATOM 655 C C . THR A 1 80 ? 2.801 -4.183 -3.227 1.00 98.12 80 THR A C 1
ATOM 657 O O . THR A 1 80 ? 3.581 -3.507 -2.555 1.00 98.12 80 THR A O 1
ATOM 660 N N . ILE A 1 81 ? 2.911 -4.338 -4.543 1.00 98.31 81 ILE A N 1
ATOM 661 C CA . ILE A 1 81 ? 3.822 -3.580 -5.393 1.00 98.31 81 ILE A CA 1
ATOM 662 C C . ILE A 1 81 ? 3.056 -2.346 -5.861 1.00 98.31 81 ILE A C 1
ATOM 664 O O . ILE A 1 81 ? 2.057 -2.469 -6.571 1.00 98.31 81 ILE A O 1
ATOM 668 N N . PHE A 1 82 ? 3.512 -1.172 -5.444 1.00 98.25 82 PHE A N 1
ATOM 669 C CA . PHE A 1 82 ? 2.946 0.106 -5.850 1.00 98.25 82 PHE A CA 1
ATOM 670 C C . PHE A 1 82 ? 3.805 0.720 -6.947 1.00 98.25 82 PHE A C 1
ATOM 672 O O . PHE A 1 82 ? 4.989 0.988 -6.734 1.00 98.25 82 PHE A O 1
ATOM 679 N N . GLU A 1 83 ? 3.192 0.994 -8.094 1.00 97.75 83 GLU A N 1
ATOM 680 C CA . GLU A 1 83 ? 3.780 1.811 -9.149 1.00 97.75 83 GLU A CA 1
ATOM 681 C C . GLU A 1 83 ? 3.099 3.182 -9.161 1.00 97.75 83 GLU A C 1
ATOM 683 O O . GLU A 1 83 ? 1.880 3.269 -9.304 1.00 97.75 83 GLU A O 1
ATOM 688 N N . ASP A 1 84 ? 3.875 4.258 -9.045 1.00 97.12 84 ASP A N 1
ATOM 689 C CA . ASP A 1 84 ? 3.373 5.623 -9.219 1.00 97.12 84 ASP A CA 1
ATOM 690 C C . ASP A 1 84 ? 3.767 6.135 -10.603 1.00 97.12 84 ASP A C 1
ATOM 692 O O . ASP A 1 84 ? 4.919 6.516 -10.832 1.00 97.12 84 ASP A O 1
ATOM 696 N N . TRP A 1 85 ? 2.825 6.113 -11.544 1.00 96.19 85 TRP A N 1
ATOM 697 C CA . TRP A 1 85 ? 3.060 6.582 -12.903 1.00 96.19 85 TRP A CA 1
ATOM 698 C C . TRP A 1 85 ? 2.754 8.073 -13.055 1.00 96.19 85 TRP A C 1
ATOM 700 O O . TRP A 1 85 ? 1.843 8.605 -12.410 1.00 96.19 85 TRP A O 1
ATOM 710 N N . PRO A 1 86 ? 3.485 8.779 -13.938 1.00 93.56 86 PRO A N 1
ATOM 711 C CA . PRO A 1 86 ? 3.136 10.150 -14.263 1.00 93.56 86 PRO A CA 1
ATOM 712 C C . PRO A 1 86 ? 1.761 10.204 -14.930 1.00 93.56 86 PRO A C 1
ATOM 714 O O . PRO A 1 86 ? 1.349 9.276 -15.628 1.00 93.56 86 PRO A O 1
ATOM 717 N N . PHE A 1 87 ? 1.067 11.329 -14.743 1.00 92.12 87 PHE A N 1
ATOM 718 C CA . PHE A 1 87 ? -0.188 11.571 -15.443 1.00 92.12 87 PHE A CA 1
ATOM 719 C C . PHE A 1 87 ? 0.023 11.502 -16.952 1.00 92.12 87 PHE A C 1
ATOM 721 O O . PHE A 1 87 ? 0.914 12.152 -17.501 1.00 92.12 87 PHE A O 1
ATOM 728 N N . ARG A 1 88 ? -0.832 10.724 -17.613 1.00 88.50 88 ARG A N 1
ATOM 729 C CA . ARG A 1 88 ? -0.778 10.484 -19.049 1.00 88.50 88 ARG A CA 1
ATOM 730 C C . ARG A 1 88 ? -2.018 11.079 -19.724 1.00 88.50 88 ARG A C 1
ATOM 732 O O . ARG A 1 88 ? -3.108 10.526 -19.568 1.00 88.50 88 ARG A O 1
ATOM 739 N N . PRO A 1 89 ? -1.874 12.155 -20.517 1.00 88.81 89 PRO A N 1
ATOM 740 C CA . PRO A 1 89 ? -2.957 12.655 -21.356 1.00 88.81 89 PRO A CA 1
ATOM 741 C C . PRO A 1 89 ? -3.375 11.631 -22.421 1.00 88.81 89 PRO A C 1
ATOM 743 O O . PRO A 1 89 ? -2.574 10.802 -22.869 1.00 88.81 89 PRO A O 1
ATOM 746 N N . ALA A 1 90 ? -4.626 11.716 -22.876 1.00 87.31 90 ALA A N 1
ATOM 747 C CA . ALA A 1 90 ? -5.125 10.872 -23.957 1.00 87.31 90 ALA A CA 1
ATOM 748 C C . ALA A 1 90 ? -4.290 11.061 -25.240 1.00 87.31 90 ALA A C 1
ATOM 750 O O . ALA A 1 90 ? -3.979 12.183 -25.631 1.00 87.31 90 ALA A O 1
ATOM 751 N N . GLY A 1 91 ? -3.923 9.957 -25.897 1.00 86.69 91 GLY A N 1
ATOM 752 C CA . GLY A 1 91 ? -3.160 9.971 -27.154 1.00 86.69 91 GLY A CA 1
ATOM 753 C C . GLY A 1 91 ? -1.634 10.066 -27.012 1.00 86.69 91 GLY A C 1
ATOM 754 O O . GLY A 1 91 ? -0.927 9.867 -27.996 1.00 86.69 91 GLY A O 1
ATOM 755 N N . VAL A 1 92 ? -1.101 10.294 -25.808 1.00 88.81 92 VAL A N 1
ATOM 756 C CA . VAL A 1 92 ? 0.353 10.286 -25.555 1.00 88.81 92 VAL A CA 1
ATOM 757 C C . VAL A 1 92 ? 0.821 8.851 -25.301 1.00 88.81 92 VAL A C 1
ATOM 759 O O . VAL A 1 92 ? 0.065 8.047 -24.750 1.00 88.81 92 VAL A O 1
ATOM 762 N N . ARG A 1 93 ? 2.042 8.481 -25.705 1.00 85.69 93 ARG A N 1
ATOM 763 C CA . ARG A 1 93 ? 2.622 7.165 -25.371 1.00 85.69 93 ARG A CA 1
ATOM 764 C C . ARG A 1 93 ? 2.900 7.073 -23.862 1.00 85.69 93 ARG A C 1
ATOM 766 O O . ARG A 1 93 ? 3.210 8.094 -23.258 1.00 85.69 93 ARG A O 1
ATOM 773 N N . PRO A 1 94 ? 2.742 5.893 -23.238 1.00 83.75 94 PRO A N 1
ATOM 774 C CA . PRO A 1 94 ? 3.117 5.739 -21.840 1.00 83.75 94 PRO A CA 1
ATOM 775 C C . PRO A 1 94 ? 4.632 5.900 -21.697 1.00 83.75 94 PRO A C 1
ATOM 777 O O . PRO A 1 94 ? 5.381 5.519 -22.600 1.00 83.75 94 PRO A O 1
ATOM 780 N N . GLU A 1 95 ? 5.060 6.447 -20.563 1.00 88.94 95 GLU A N 1
ATOM 781 C CA . GLU A 1 95 ? 6.464 6.377 -20.160 1.00 88.94 95 GLU A CA 1
ATOM 782 C C . GLU A 1 95 ? 6.905 4.905 -20.068 1.00 88.94 95 GLU A C 1
ATOM 784 O O . GLU A 1 95 ? 6.063 4.026 -19.857 1.00 88.94 95 GLU A O 1
ATOM 789 N N . PRO A 1 96 ? 8.201 4.602 -20.236 1.00 89.75 96 PRO A N 1
ATOM 790 C CA . PRO A 1 96 ? 8.685 3.229 -20.145 1.00 89.75 96 PRO A CA 1
ATOM 791 C C . PRO A 1 96 ? 8.658 2.699 -18.705 1.00 89.75 96 PRO A C 1
ATOM 793 O O . PRO A 1 96 ? 8.478 1.501 -18.509 1.00 89.75 96 PRO A O 1
ATOM 796 N N . ASN A 1 97 ? 8.807 3.585 -17.713 1.00 93.19 97 ASN A N 1
ATOM 797 C CA . ASN A 1 97 ? 8.923 3.233 -16.300 1.00 93.19 97 ASN A CA 1
ATOM 798 C C . ASN A 1 97 ? 8.049 4.143 -15.412 1.00 93.19 97 ASN A C 1
ATOM 800 O O . ASN A 1 97 ? 7.804 5.301 -15.774 1.00 93.19 97 ASN A O 1
ATOM 804 N N . PRO A 1 98 ? 7.605 3.656 -14.237 1.00 96.06 98 PRO A N 1
ATOM 805 C CA . PRO A 1 98 ? 6.990 4.487 -13.203 1.00 96.06 98 PRO A CA 1
ATOM 806 C C . PRO A 1 98 ? 7.923 5.617 -12.749 1.00 96.06 98 PRO A C 1
ATOM 808 O O . PRO A 1 98 ? 9.132 5.554 -12.937 1.00 96.06 98 PRO A O 1
ATOM 811 N N . ARG A 1 99 ? 7.388 6.640 -12.075 1.00 96.88 99 ARG A N 1
ATOM 812 C CA . ARG A 1 99 ? 8.213 7.672 -11.417 1.00 96.88 99 ARG A CA 1
ATOM 813 C C . ARG A 1 99 ? 8.916 7.131 -10.182 1.00 96.88 99 ARG A C 1
ATOM 815 O O . ARG A 1 99 ? 9.970 7.626 -9.817 1.00 96.88 99 ARG A O 1
ATOM 822 N N . ARG A 1 100 ? 8.266 6.203 -9.483 1.00 97.69 100 ARG A N 1
ATOM 823 C CA . ARG A 1 100 ? 8.773 5.557 -8.273 1.00 97.69 100 ARG A CA 1
ATOM 824 C C . ARG A 1 100 ? 8.015 4.267 -8.006 1.00 97.69 100 ARG A C 1
ATOM 826 O O . ARG A 1 100 ? 6.866 4.111 -8.427 1.00 97.69 100 ARG A O 1
ATOM 833 N N . LEU A 1 101 ? 8.676 3.377 -7.281 1.00 98.31 101 LEU A N 1
ATOM 834 C CA . LEU A 1 101 ? 8.168 2.067 -6.906 1.00 98.31 101 LEU A CA 1
ATOM 835 C C . LEU A 1 101 ? 8.222 1.887 -5.395 1.00 98.31 101 LEU A C 1
ATOM 837 O O . LEU A 1 101 ? 9.155 2.364 -4.743 1.00 98.31 101 LEU A O 1
ATOM 841 N N . PHE A 1 102 ? 7.264 1.133 -4.865 1.00 98.38 102 PHE A N 1
ATOM 842 C CA . PHE A 1 102 ? 7.295 0.660 -3.488 1.00 98.38 102 PHE A CA 1
ATOM 843 C C . PHE A 1 102 ? 6.900 -0.811 -3.414 1.00 98.38 102 PHE A C 1
ATOM 845 O O . PHE A 1 102 ? 6.012 -1.256 -4.138 1.00 98.38 102 PHE A O 1
ATOM 852 N N . LEU A 1 103 ? 7.511 -1.542 -2.487 1.00 98.38 103 LEU A N 1
ATOM 853 C CA . LEU A 1 103 ? 7.009 -2.827 -2.016 1.00 98.38 103 LEU A CA 1
ATOM 854 C C . LEU A 1 103 ? 6.547 -2.610 -0.581 1.00 98.38 103 LEU A C 1
ATOM 856 O O . LEU A 1 103 ? 7.309 -2.097 0.241 1.00 98.38 103 LEU A O 1
ATOM 860 N N . GLY A 1 104 ? 5.306 -2.978 -0.286 1.00 97.94 104 GLY A N 1
ATOM 861 C CA . GLY 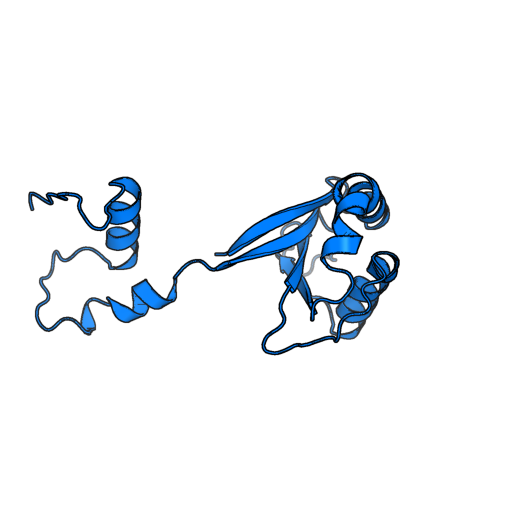A 1 104 ? 4.744 -2.854 1.051 1.00 97.94 104 GLY A CA 1
ATOM 862 C C . GLY A 1 104 ? 4.112 -4.149 1.530 1.00 97.94 104 GLY A C 1
ATOM 863 O O . GLY A 1 104 ? 3.402 -4.801 0.768 1.00 97.94 104 GLY A O 1
ATOM 864 N N . ARG A 1 105 ? 4.309 -4.491 2.803 1.00 97.38 105 ARG A N 1
ATOM 865 C CA . ARG A 1 105 ? 3.556 -5.558 3.473 1.00 97.38 105 ARG A CA 1
ATOM 866 C C . ARG A 1 105 ? 2.351 -4.955 4.177 1.00 97.38 105 ARG A C 1
ATOM 868 O O . ARG A 1 105 ? 2.479 -3.988 4.923 1.00 97.38 105 ARG A O 1
ATOM 875 N N . TRP A 1 106 ? 1.166 -5.468 3.893 1.00 97.31 106 TRP A N 1
ATOM 876 C CA . TRP A 1 106 ? -0.085 -4.927 4.406 1.00 97.31 106 TRP A CA 1
ATOM 877 C C . TRP A 1 106 ? -0.190 -5.110 5.925 1.00 97.31 106 TRP A C 1
ATOM 879 O O . TRP A 1 106 ? -0.015 -6.211 6.432 1.00 97.31 106 TRP A O 1
ATOM 889 N N . LEU A 1 107 ? -0.499 -4.028 6.645 1.00 96.00 107 LEU A N 1
ATOM 890 C CA . LEU A 1 107 ? -0.703 -4.042 8.100 1.00 96.00 107 LEU A CA 1
ATOM 891 C C . LEU A 1 107 ? -2.167 -3.843 8.490 1.00 96.00 107 LEU A C 1
ATOM 893 O O . LEU A 1 107 ? -2.603 -4.300 9.543 1.00 96.00 107 LEU A O 1
ATOM 897 N N . GLY A 1 108 ? -2.926 -3.117 7.672 1.00 93.31 108 GLY A N 1
ATOM 898 C CA . GLY A 1 108 ? -4.312 -2.821 7.990 1.00 93.31 108 GLY A CA 1
ATOM 899 C C . GLY A 1 108 ? -5.018 -2.010 6.918 1.00 93.31 108 GLY A C 1
ATOM 900 O O . GLY A 1 108 ? -4.421 -1.217 6.189 1.00 93.31 108 GLY A O 1
ATOM 901 N N . GLY A 1 109 ? -6.327 -2.209 6.822 1.00 90.69 109 GLY A N 1
ATOM 902 C CA . GLY A 1 109 ? -7.221 -1.400 6.006 1.00 90.69 109 GLY A CA 1
ATOM 903 C C . GLY A 1 109 ? -7.823 -0.264 6.824 1.00 90.69 109 GLY A C 1
ATOM 904 O O . GLY A 1 109 ? -8.007 -0.374 8.030 1.00 90.69 109 GLY A O 1
ATOM 905 N N . GLY A 1 110 ? -8.153 0.831 6.155 1.00 85.62 110 GLY A N 1
ATOM 906 C CA . GLY A 1 110 ? -9.016 1.866 6.702 1.00 85.62 110 GLY A CA 1
ATOM 907 C C . GLY A 1 110 ? -10.481 1.448 6.610 1.00 85.62 110 GLY A C 1
ATOM 908 O O . GLY A 1 110 ? -10.884 0.766 5.668 1.00 85.62 110 GLY A O 1
ATOM 909 N N . SER A 1 111 ? -11.276 1.924 7.557 1.00 86.50 111 SER A N 1
ATOM 910 C CA . SER A 1 111 ? -12.656 1.491 7.776 1.00 86.50 111 SER A CA 1
ATOM 911 C C . SER A 1 111 ? -13.680 2.281 6.948 1.00 86.50 111 SER A C 1
ATOM 913 O O . SER A 1 111 ? -14.578 2.935 7.481 1.00 86.50 111 SER A O 1
ATOM 915 N N . ARG A 1 112 ? -13.534 2.278 5.615 1.00 85.12 112 ARG A N 1
ATOM 916 C CA . ARG A 1 112 ? -14.421 3.038 4.701 1.00 85.12 112 ARG A CA 1
ATOM 917 C C . ARG A 1 112 ? -15.882 2.579 4.790 1.00 85.12 112 ARG A C 1
ATOM 919 O O . ARG A 1 112 ? -16.804 3.350 4.530 1.00 85.12 112 ARG A O 1
ATOM 926 N N . GLU A 1 113 ? -16.107 1.323 5.143 1.00 88.56 113 GLU A N 1
ATOM 927 C CA . GLU A 1 113 ? -17.429 0.759 5.388 1.00 88.56 113 GLU A CA 1
ATOM 928 C C . GLU A 1 113 ? -18.182 1.473 6.514 1.00 88.56 113 GLU A C 1
ATOM 930 O O . GLU A 1 113 ? -19.405 1.566 6.431 1.00 88.56 113 GLU A O 1
ATOM 935 N N . LEU A 1 114 ? -17.488 2.057 7.501 1.00 90.00 114 LEU A N 1
ATOM 936 C CA . LEU A 1 114 ? -18.135 2.797 8.587 1.00 90.00 114 LEU A CA 1
ATOM 937 C C . LEU A 1 114 ? -18.904 4.012 8.072 1.00 90.00 114 LEU A C 1
ATOM 939 O O . LEU A 1 114 ? -20.011 4.257 8.545 1.00 90.00 114 LEU A O 1
ATOM 943 N N . CYS A 1 115 ? -18.399 4.707 7.048 1.00 89.06 115 CYS A N 1
ATOM 944 C CA . CYS A 1 115 ? -19.139 5.803 6.416 1.00 89.06 115 CYS A CA 1
ATOM 945 C C . CYS A 1 115 ? -20.489 5.316 5.864 1.00 89.06 115 CYS A C 1
ATOM 947 O O . CYS A 1 115 ? -21.501 5.996 5.999 1.00 89.06 115 CYS A O 1
ATOM 949 N N . ARG A 1 116 ? -20.533 4.100 5.296 1.00 87.88 116 ARG A N 1
ATOM 950 C CA . ARG A 1 116 ? -21.775 3.484 4.792 1.00 87.88 116 ARG A CA 1
ATOM 951 C C . ARG A 1 116 ? -22.667 2.955 5.910 1.00 87.88 116 ARG A C 1
ATOM 953 O O . ARG A 1 116 ? -23.886 2.897 5.733 1.00 87.88 116 ARG A O 1
ATOM 960 N N . THR A 1 117 ? -22.082 2.498 7.012 1.00 89.75 117 THR A N 1
ATOM 961 C CA . THR A 1 117 ? -22.816 2.024 8.191 1.00 89.75 117 THR A CA 1
ATOM 962 C C . THR A 1 117 ? -23.534 3.182 8.877 1.00 89.75 117 THR A C 1
ATOM 964 O O . THR A 1 117 ? -24.721 3.061 9.165 1.00 89.75 117 THR A O 1
ATOM 967 N N . TYR A 1 118 ? -22.850 4.315 9.055 1.00 88.62 118 TYR A N 1
ATOM 968 C CA . TYR A 1 118 ? -23.362 5.496 9.761 1.00 88.62 118 TYR A CA 1
ATOM 969 C C . TYR A 1 118 ? -24.037 6.539 8.865 1.00 88.62 118 TYR A C 1
ATOM 971 O O . TYR A 1 118 ? -24.397 7.614 9.360 1.00 88.62 118 TYR A O 1
ATOM 979 N N . ASP A 1 119 ? -24.236 6.202 7.586 1.00 88.75 119 ASP A N 1
ATOM 980 C CA . ASP A 1 119 ? -24.875 7.042 6.574 1.00 88.75 119 ASP A CA 1
ATOM 981 C C . ASP A 1 119 ? -26.128 7.732 7.125 1.00 88.75 119 ASP A C 1
ATOM 983 O O . ASP A 1 119 ? -27.008 7.100 7.721 1.00 88.75 119 ASP A O 1
ATOM 987 N N . LEU A 1 120 ? -26.204 9.045 6.908 1.00 86.44 120 LEU A N 1
ATOM 988 C CA . LEU A 1 120 ? -27.258 9.905 7.434 1.00 86.44 120 LEU A CA 1
ATOM 989 C C . LEU A 1 120 ? -28.667 9.404 7.088 1.00 86.44 120 LEU A C 1
ATOM 991 O O . LEU A 1 120 ? -29.563 9.480 7.926 1.00 86.44 120 LEU A O 1
ATOM 995 N N . LYS A 1 121 ? -28.861 8.823 5.898 1.00 86.56 121 LYS A N 1
ATOM 996 C CA . LYS A 1 121 ? -30.172 8.347 5.423 1.00 86.56 121 LYS A CA 1
ATOM 997 C C . LYS A 1 121 ? -30.682 7.124 6.181 1.00 86.56 121 LYS A C 1
ATOM 999 O O . LYS A 1 121 ? -31.865 6.810 6.096 1.00 86.56 121 LYS A O 1
ATOM 1004 N N . LYS A 1 122 ? -29.796 6.409 6.878 1.00 87.88 122 LYS A N 1
ATOM 1005 C CA . LYS A 1 122 ? -30.139 5.217 7.666 1.00 87.88 122 LYS A CA 1
ATOM 1006 C C . LYS A 1 122 ? -30.457 5.542 9.123 1.00 87.88 122 LYS A C 1
ATOM 1008 O O . LYS A 1 122 ? -30.864 4.649 9.863 1.00 87.88 122 LYS A O 1
ATOM 1013 N N . ARG A 1 123 ? -30.240 6.786 9.557 1.00 85.25 123 ARG A N 1
ATOM 1014 C CA . ARG A 1 123 ? -30.489 7.203 10.938 1.00 85.25 123 ARG A CA 1
ATOM 1015 C C . ARG A 1 123 ? -31.992 7.348 11.166 1.00 85.25 123 ARG A C 1
ATOM 1017 O O . ARG A 1 123 ? -32.701 7.881 10.321 1.00 85.25 123 ARG A O 1
ATOM 1024 N N . GLY A 1 124 ? -32.470 6.913 12.334 1.00 86.38 124 GLY A N 1
ATOM 1025 C CA . GLY A 1 124 ? -33.874 7.097 12.733 1.00 86.38 124 GLY A CA 1
ATOM 1026 C C . GLY A 1 124 ? -34.261 8.566 12.946 1.00 86.38 124 GLY A C 1
ATOM 1027 O O . GLY A 1 124 ? -35.441 8.897 12.936 1.00 86.38 124 GLY A O 1
ATOM 1028 N N . TYR A 1 125 ? -33.269 9.445 13.106 1.00 82.00 125 TYR A N 1
ATOM 1029 C CA . TYR A 1 125 ? -33.432 10.890 13.186 1.00 82.00 125 TYR A CA 1
ATOM 1030 C C . TYR A 1 125 ? -32.317 11.584 12.395 1.00 82.00 125 TYR A C 1
ATOM 1032 O O . TYR A 1 125 ? -31.139 11.246 12.543 1.00 82.00 125 TYR A O 1
ATOM 1040 N N . ILE A 1 126 ? -32.693 12.553 11.561 1.00 84.56 126 ILE A N 1
ATOM 1041 C CA . ILE A 1 126 ? -31.795 13.361 10.732 1.00 84.56 126 ILE A CA 1
ATOM 1042 C C . ILE A 1 126 ? -32.318 14.800 10.693 1.00 84.56 126 ILE A C 1
ATOM 1044 O O . ILE A 1 126 ? -33.524 15.020 10.593 1.00 84.56 126 ILE A O 1
ATOM 1048 N N . SER A 1 127 ? -31.407 15.771 10.766 1.00 82.06 127 SER A N 1
ATOM 1049 C CA . SER A 1 127 ? -31.705 17.195 10.588 1.00 82.06 127 SER A CA 1
ATOM 1050 C C . SER A 1 127 ? -30.948 17.751 9.380 1.00 82.06 127 SER A C 1
ATOM 1052 O O . SER A 1 127 ? -29.968 17.166 8.916 1.00 82.06 127 SER A O 1
ATOM 1054 N N . THR A 1 128 ? -31.381 18.902 8.868 1.00 81.44 128 THR A N 1
ATOM 1055 C CA . THR A 1 128 ? -30.778 19.569 7.701 1.00 81.44 128 THR A CA 1
ATOM 1056 C C . THR A 1 128 ? -29.333 20.016 7.932 1.00 81.44 128 THR A C 1
ATOM 1058 O O . THR A 1 128 ? -28.600 20.214 6.968 1.00 81.44 128 THR A O 1
ATOM 1061 N N . THR A 1 129 ? -28.911 20.147 9.190 1.00 84.75 129 THR A N 1
ATOM 1062 C CA . THR A 1 129 ? -27.557 20.556 9.596 1.00 84.75 129 THR A CA 1
ATOM 1063 C C . THR A 1 129 ? -26.694 19.395 10.094 1.00 84.75 129 THR A C 1
ATOM 1065 O O . THR A 1 129 ? -25.621 19.621 10.647 1.00 84.75 129 THR A O 1
ATOM 1068 N N . SER A 1 130 ? -27.139 18.143 9.930 1.00 86.69 130 SER A N 1
ATOM 1069 C CA . SER A 1 130 ? -26.361 16.983 10.371 1.00 86.69 130 SER A CA 1
ATOM 1070 C C . SER A 1 130 ? -25.050 16.852 9.587 1.00 86.69 130 SER A C 1
ATOM 1072 O O . SER A 1 130 ? -25.053 16.814 8.357 1.00 86.69 130 SER A O 1
ATOM 1074 N N . MET A 1 131 ? -23.933 16.745 10.313 1.00 88.56 131 MET A N 1
ATOM 1075 C CA . MET A 1 131 ? -22.606 16.536 9.731 1.00 88.56 131 MET A CA 1
ATOM 1076 C C . MET A 1 131 ? -22.551 15.221 8.940 1.00 88.56 131 MET A C 1
ATOM 1078 O O . MET A 1 131 ? -23.077 14.194 9.382 1.00 88.56 131 MET A O 1
ATOM 1082 N N . ASP A 1 132 ? -21.883 15.250 7.784 1.00 90.12 132 ASP A N 1
ATOM 1083 C CA . ASP A 1 132 ? -21.599 14.049 7.001 1.00 90.12 132 ASP A CA 1
ATOM 1084 C C . ASP A 1 132 ? -20.843 12.996 7.833 1.00 90.12 132 ASP A C 1
ATOM 1086 O O . ASP A 1 132 ? -20.049 13.313 8.722 1.00 90.12 132 ASP A O 1
ATOM 1090 N N . SER A 1 133 ? -21.102 11.720 7.548 1.00 90.94 133 SER A N 1
ATOM 1091 C CA . SER A 1 133 ? -20.591 10.617 8.369 1.00 90.94 133 SER A CA 1
ATOM 1092 C C . SER A 1 133 ? -19.081 10.428 8.249 1.00 90.94 133 SER A C 1
ATOM 1094 O O . SER A 1 133 ? -18.451 10.051 9.234 1.00 90.94 133 SER A O 1
ATOM 1096 N N . GLU A 1 134 ? -18.485 10.709 7.087 1.00 91.12 134 GLU A N 1
ATOM 1097 C CA . GLU A 1 134 ? -17.031 10.650 6.926 1.00 91.12 134 GLU A CA 1
ATOM 1098 C C . GLU A 1 134 ? -16.364 11.763 7.735 1.00 91.12 134 GLU A C 1
ATOM 1100 O O . GLU A 1 134 ? -15.447 11.494 8.512 1.00 91.12 134 GLU A O 1
ATOM 1105 N N . LEU A 1 135 ? -16.882 12.990 7.635 1.00 91.81 135 LEU A N 1
ATOM 1106 C CA . LEU A 1 135 ? -16.350 14.125 8.388 1.00 91.81 135 LEU A CA 1
ATOM 1107 C C . LEU A 1 135 ? -16.484 13.921 9.903 1.00 91.81 135 LEU A C 1
ATOM 1109 O O . LEU A 1 135 ? -15.538 14.188 10.639 1.00 91.81 135 LEU A O 1
ATOM 1113 N N . ALA A 1 136 ? -17.614 13.384 10.370 1.00 91.25 136 ALA A N 1
ATOM 1114 C CA . ALA A 1 136 ? -17.818 13.074 11.784 1.00 91.25 136 ALA A CA 1
ATOM 1115 C C . ALA A 1 136 ? -16.802 12.039 12.305 1.00 91.25 136 ALA A C 1
ATOM 1117 O O . ALA A 1 136 ? -16.228 12.221 13.380 1.00 91.25 136 ALA A O 1
ATOM 1118 N N . LEU A 1 137 ? -16.526 10.982 11.532 1.00 91.81 137 LEU A N 1
ATOM 1119 C CA . LEU A 1 137 ? -15.520 9.973 11.888 1.00 91.81 137 LEU A CA 1
ATOM 1120 C C . LEU A 1 137 ? -14.100 10.559 11.899 1.00 91.81 137 LEU A C 1
ATOM 1122 O O . LEU A 1 137 ? -13.311 10.246 12.792 1.00 91.81 137 LEU A O 1
ATOM 1126 N N . VAL A 1 138 ? -13.774 11.440 10.947 1.00 92.25 138 VAL A N 1
ATOM 1127 C CA . VAL A 1 138 ? -12.492 12.162 10.934 1.00 92.25 138 VAL A CA 1
ATOM 1128 C C . VAL A 1 138 ? -12.362 13.058 12.170 1.00 92.25 138 VAL A C 1
ATOM 1130 O O . VAL A 1 138 ? -11.325 13.025 12.830 1.00 92.25 138 VAL A O 1
ATOM 1133 N N . THR A 1 139 ? -13.412 13.791 12.545 1.00 93.12 139 THR A N 1
ATOM 1134 C CA . THR A 1 139 ? -13.435 14.628 13.757 1.00 93.12 139 THR A CA 1
ATOM 1135 C C . THR A 1 139 ? -13.267 13.804 15.030 1.00 93.12 139 THR A C 1
ATOM 1137 O 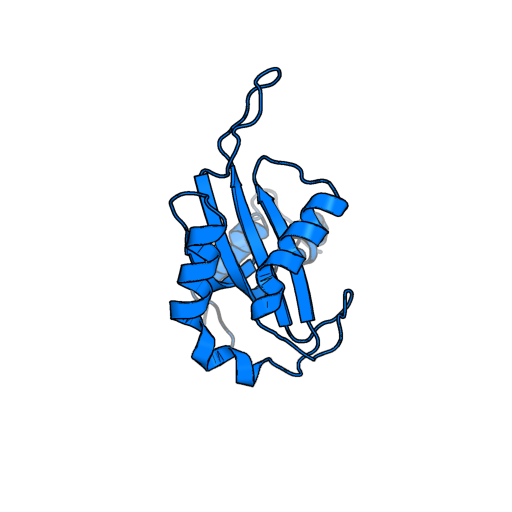O . THR A 1 139 ? -12.466 14.171 15.888 1.00 93.12 139 THR A O 1
ATOM 1140 N N . ALA A 1 140 ? -13.935 12.651 15.133 1.00 92.38 140 ALA A N 1
ATOM 1141 C CA . ALA A 1 140 ? -13.764 11.736 16.260 1.00 92.38 140 ALA A CA 1
ATOM 1142 C C . ALA A 1 140 ? -12.310 11.243 16.386 1.00 92.38 140 ALA A C 1
ATOM 1144 O O . ALA A 1 140 ? -11.762 11.209 17.491 1.00 92.38 140 ALA A O 1
ATOM 1145 N N . ASN A 1 141 ? -11.659 10.934 15.257 1.00 91.88 141 ASN A N 1
ATOM 1146 C CA . ASN A 1 141 ? -10.241 10.574 15.231 1.00 91.88 141 ASN A CA 1
ATOM 1147 C C . ASN A 1 141 ? -9.340 11.748 15.644 1.00 91.88 141 ASN A C 1
ATOM 1149 O O . ASN A 1 141 ? -8.438 11.552 16.456 1.00 91.88 141 ASN A O 1
ATOM 1153 N N . MET A 1 142 ? -9.589 12.965 15.142 1.00 93.75 142 MET A N 1
ATOM 1154 C CA . MET A 1 142 ? -8.828 14.166 15.529 1.00 93.75 142 MET A CA 1
ATOM 1155 C C . MET A 1 142 ? -8.960 14.477 17.026 1.00 93.75 142 MET A C 1
ATOM 1157 O O . MET A 1 142 ? -7.984 14.859 17.665 1.00 93.75 142 MET A O 1
ATOM 1161 N N . ALA A 1 143 ? -10.145 14.259 17.598 1.00 94.00 143 ALA A N 1
ATOM 1162 C CA . ALA A 1 143 ? -10.401 14.407 19.028 1.00 94.00 143 ALA A CA 1
ATOM 1163 C C . ALA A 1 143 ? -9.864 13.238 19.875 1.00 94.00 143 ALA A C 1
ATOM 1165 O O . ALA A 1 143 ? -9.968 13.267 21.102 1.00 9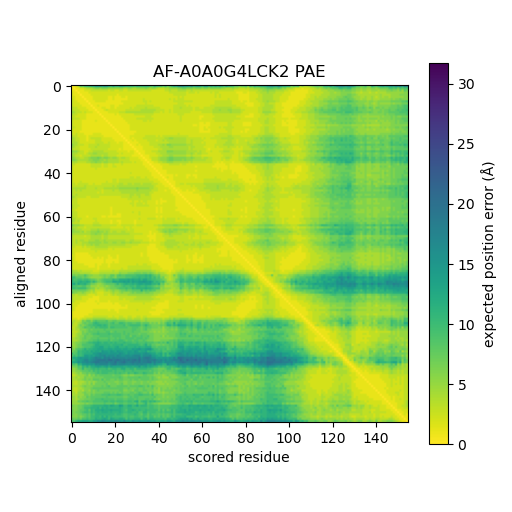4.00 143 ALA A O 1
ATOM 1166 N N . LEU A 1 144 ? -9.301 12.201 19.239 1.00 93.88 144 LEU A N 1
ATOM 1167 C CA . LEU A 1 144 ? -8.830 10.974 19.884 1.00 93.88 144 LEU A CA 1
ATOM 1168 C C . LEU A 1 144 ? -9.916 10.309 20.746 1.00 93.88 144 LEU A C 1
ATOM 1170 O O . LEU A 1 144 ? -9.614 9.768 21.824 1.00 93.88 144 LEU A O 1
ATOM 1174 N N . ALA A 1 145 ? -11.168 10.372 20.278 1.00 94.00 145 ALA A N 1
ATOM 1175 C CA . ALA A 1 145 ? -12.312 9.750 20.927 1.00 94.00 145 ALA A CA 1
ATOM 1176 C C . ALA A 1 145 ? -12.080 8.237 21.037 1.00 94.00 145 ALA A C 1
ATOM 1178 O O . ALA A 1 145 ? -11.689 7.577 20.075 1.00 94.00 145 ALA A O 1
ATOM 1179 N N . ALA A 1 146 ? -12.276 7.688 22.234 1.00 94.31 146 ALA A N 1
ATOM 1180 C CA . ALA A 1 146 ? -12.001 6.285 22.519 1.00 94.31 146 ALA A CA 1
ATOM 1181 C C . ALA A 1 146 ? -12.828 5.800 23.721 1.00 94.31 146 ALA A C 1
ATOM 1183 O O . ALA A 1 146 ? -13.238 6.623 24.547 1.00 94.31 146 ALA A O 1
ATOM 1184 N N . PRO A 1 147 ? -13.041 4.478 23.864 1.00 95.62 147 PRO A N 1
ATOM 1185 C CA . PRO A 1 147 ? -13.667 3.908 25.053 1.00 95.62 147 PRO A CA 1
ATOM 1186 C C . PRO A 1 147 ? -12.996 4.391 26.347 1.00 95.62 147 PRO A C 1
ATOM 1188 O O . PRO A 1 147 ? -11.771 4.451 26.436 1.00 95.62 147 PRO A O 1
ATOM 1191 N N . GLY A 1 148 ? -13.803 4.752 27.347 1.00 95.75 148 GLY A N 1
ATOM 1192 C CA . GLY A 1 148 ? -13.321 5.266 28.635 1.00 95.75 148 GLY A CA 1
ATOM 1193 C C . GLY A 1 148 ? -12.939 6.752 28.648 1.00 95.75 148 GLY A C 1
ATOM 1194 O O . GLY A 1 148 ? -12.554 7.257 29.699 1.00 95.75 148 GLY A O 1
ATOM 1195 N N . LYS A 1 149 ? -13.064 7.467 27.522 1.00 94.94 149 LYS A N 1
ATOM 1196 C CA . LYS A 1 149 ? -12.875 8.924 27.454 1.00 94.94 149 LYS A CA 1
ATOM 1197 C C . LYS A 1 149 ? -14.209 9.660 27.375 1.00 94.94 149 LYS A C 1
ATOM 1199 O O . LYS A 1 149 ? -15.197 9.124 26.878 1.00 94.94 149 LYS A O 1
ATOM 1204 N N . ILE A 1 150 ? -14.207 10.915 27.817 1.00 93.12 150 ILE A N 1
ATOM 1205 C CA . ILE A 1 150 ? -15.316 11.846 27.600 1.00 93.12 150 ILE A CA 1
ATOM 1206 C C . ILE A 1 150 ? -15.022 12.639 26.327 1.00 93.12 150 ILE A C 1
ATOM 1208 O O . ILE A 1 150 ? -13.956 13.238 26.198 1.00 93.12 150 ILE A O 1
ATOM 1212 N N . PHE A 1 151 ? -15.975 12.631 25.400 1.00 89.62 151 PHE A N 1
ATOM 1213 C CA . PHE A 1 151 ? -15.990 13.471 24.208 1.00 89.62 151 PHE A CA 1
ATOM 1214 C C . PHE A 1 151 ? -17.200 14.402 24.303 1.00 89.62 151 PHE A C 1
ATOM 1216 O O . PHE A 1 151 ? -18.294 13.949 24.640 1.00 89.62 151 PHE A O 1
ATOM 1223 N N . TYR A 1 152 ? -16.991 15.693 24.056 1.00 90.06 152 TYR A N 1
ATOM 1224 C CA . TYR A 1 152 ? -18.017 16.723 24.180 1.00 90.06 152 TYR A CA 1
ATOM 1225 C C . TYR A 1 152 ? -18.147 17.473 22.856 1.00 90.06 152 TYR A C 1
ATOM 1227 O O . TYR A 1 152 ? -17.204 18.144 22.438 1.00 90.06 152 TYR A O 1
ATOM 1235 N N . ASP A 1 153 ? -19.311 17.341 22.223 1.00 89.75 153 ASP A N 1
ATOM 1236 C CA . ASP A 1 153 ? -19.716 18.121 21.056 1.00 89.75 153 ASP A CA 1
ATOM 1237 C C . ASP A 1 153 ? -20.772 19.144 21.511 1.00 89.75 153 ASP A C 1
ATOM 1239 O O . ASP A 1 153 ? -21.879 18.740 21.879 1.00 89.75 153 ASP A O 1
ATOM 1243 N N . PRO A 1 154 ? -20.428 20.440 21.624 1.00 90.50 154 PRO A N 1
ATOM 1244 C CA . PRO A 1 154 ? -21.320 21.444 22.199 1.00 90.50 154 PRO A CA 1
ATOM 1245 C C . PRO A 1 154 ? -22.490 21.870 21.297 1.00 90.50 154 PRO A C 1
ATOM 1247 O O . PRO A 1 154 ? -23.269 22.719 21.741 1.00 90.50 154 PRO A O 1
ATOM 1250 N N . PHE A 1 155 ? -22.609 21.348 20.066 1.00 78.81 155 PHE A N 1
ATOM 1251 C CA . PHE A 1 155 ? -23.609 21.788 19.082 1.00 78.81 155 PHE A CA 1
ATOM 1252 C C . PHE A 1 155 ? -24.264 20.640 18.307 1.00 78.81 155 PHE A C 1
ATOM 1254 O O . PHE A 1 155 ? -23.544 19.754 17.804 1.00 78.81 155 PHE A O 1
#

Solvent-accessible surface area (backbone atoms only — 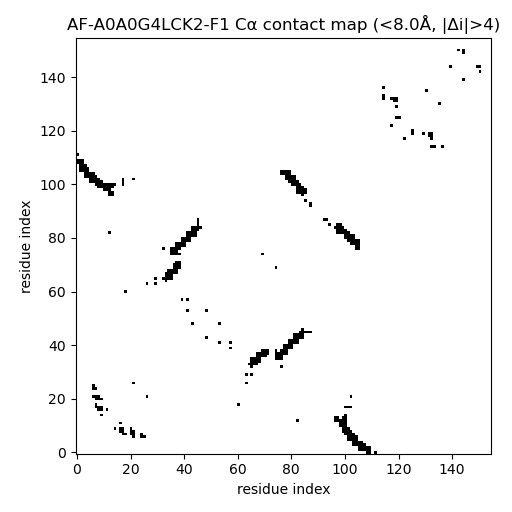not comparable to full-atom values): 9244 Å² total; per-residue (Å²): 104,68,48,56,48,85,40,21,58,14,77,77,22,44,68,70,51,24,54,52,36,25,49,77,71,36,55,92,53,40,76,82,49,24,68,44,30,26,38,78,44,78,47,47,43,80,56,83,77,56,70,66,57,48,52,55,55,58,55,72,55,54,85,67,62,61,71,25,54,80,30,92,86,80,38,80,41,44,36,35,38,37,33,42,39,66,88,75,62,90,93,59,82,79,74,96,57,32,53,25,36,36,34,27,39,60,75,44,75,51,72,68,64,52,36,69,71,57,28,64,90,76,45,98,70,78,60,98,81,61,75,56,41,58,60,50,52,50,49,38,57,75,70,62,63,49,93,96,60,89,78,87,79,96,122

Radius of gyration: 20.77 Å; Cα contacts (8 Å, |Δi|>4): 217; chains: 1; bounding box: 53×43×56 Å

Foldseek 3Di:
DFDWDFQFKDQQLDPVRRLVRNCVRCVVPLVVQQAWAEEEEEAEPLDDDDPVRVVVSVVVNCVSNRPHHHDPPDTPKYKYKYFAADHDDPPDDGDPGGSMITITITDTDDPPCQLVVVAQVPDPDHDPPDDRRVVVVVVCVVVVPDPPDDDDDPD

Nearest PDB structures (foldseek):
  1vbk-assembly1_B  TM=5.839E-01  e=1.477E-02  Pyrococcus horikoshii OT3
  1vbk-assembly1_A  TM=5.290E-01  e=4.174E-02  Pyrococcus horikoshii OT3
  5ab6-assembly3_D  TM=4.833E-01  e=2.483E-02  Trypanosoma brucei brucei
  2dir-assembly1_A  TM=5.650E-01  e=1.741E-01  Homo sapiens
  9fs5-assembly1_A  TM=4.928E-01  e=2.492E+00  Escherichia coli

pLDDT: mean 93.45, std 4.46, range [78.5, 98.38]

Organism: Verticillium longisporum (NCBI:txid100787)

Mean predicted aligned error: 5.3 Å

Sequence (155 aa):
QSIHELWGYAPSGLYEDIHADVRARTEPLWSSYATCSFKFIVDAFQHTRTMDERVQLINSFSYLAFQGRIDMRAPDETFTIFEDWPFRPAGVRPEPNPRRLFLGRWLGGGSRELCRTYDLKKRGYISTTSMDSELALVTANMALAAPGKIFYDPF

Secondary structure (DSSP, 8-state):
-EEEEEEEEETT--HHHHHHHHHHHHGGGHHHHTTS-EEEEEEEET----HHHHHHHHHHTGGG---SPB-SSS-SEEEEEEEEPPP--TTSPPPSS-SEEEEEEEEEE--HHHHHHS-GGGSSS--TTPPPHHHHHHHHHHTT--TT-------